Protein AF-C0XN03-F1 (afdb_monomer)

InterPro domains:
  IPR029017 Enolase-like, N-terminal [G3DSA:3.30.390.10] (1-58)
  IPR029017 Enolase-like, N-terminal [SSF54826] (1-56)

Secondary structure (DSSP,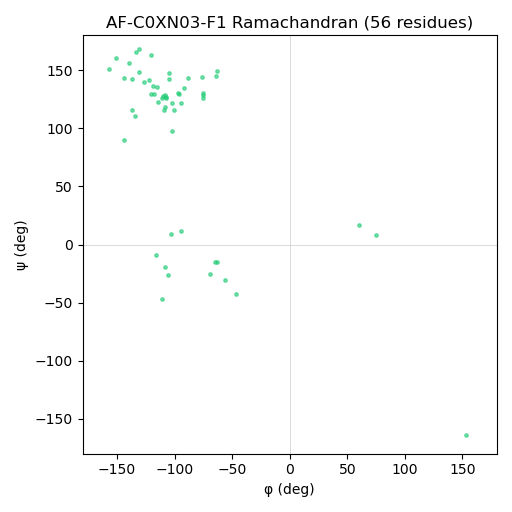 8-state):
--EEEEEEEEEEEEEEEEEEETTEEEEEEEEEEEEEEETTS-EEEEEE---HHHH---

Structure (mmCIF, N/CA/C/O backbone):
data_AF-C0XN03-F1
#
_entry.id   AF-C0XN03-F1
#
loop_
_atom_site.group_PDB
_atom_site.id
_atom_site.type_symbol
_atom_site.label_atom_id
_atom_site.label_alt_id
_atom_site.label_comp_id
_atom_site.label_asym_id
_atom_site.label_entity_id
_atom_site.label_seq_id
_atom_site.pdbx_PDB_ins_code
_atom_site.Cartn_x
_atom_site.Cartn_y
_atom_site.Cartn_z
_atom_site.occupancy
_atom_site.B_iso_or_equiv
_atom_site.auth_seq_id
_atom_site.auth_comp_id
_atom_site.auth_asym_id
_atom_site.auth_atom_id
_atom_site.pdbx_PDB_model_num
ATOM 1 N N . MET A 1 1 ? -15.990 -7.031 19.160 1.00 93.12 1 MET A N 1
ATOM 2 C CA . MET A 1 1 ? -14.906 -6.387 18.404 1.0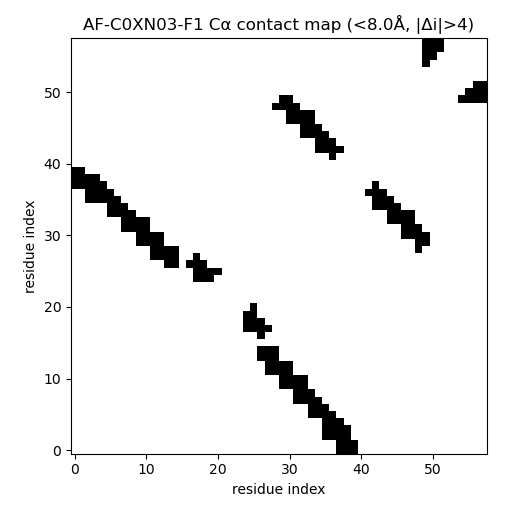0 93.12 1 MET A CA 1
ATOM 3 C C . MET A 1 1 ? -15.521 -5.961 17.100 1.00 93.12 1 MET A C 1
ATOM 5 O O . MET A 1 1 ? -15.897 -6.822 16.316 1.00 93.12 1 MET A O 1
ATOM 9 N N . GLU A 1 2 ? -15.640 -4.657 16.930 1.00 98.31 2 GLU A N 1
ATOM 10 C CA . GLU A 1 2 ? -16.260 -3.992 15.790 1.00 98.31 2 GLU A CA 1
ATOM 11 C C . GLU A 1 2 ? -15.325 -2.893 15.279 1.00 98.31 2 GLU A C 1
ATOM 13 O O . GLU A 1 2 ? -14.579 -2.288 16.055 1.00 98.31 2 GLU A O 1
ATOM 18 N N . ILE A 1 3 ? -15.359 -2.626 13.973 1.00 98.56 3 ILE A N 1
ATOM 19 C CA . ILE A 1 3 ? -14.617 -1.511 13.372 1.00 98.56 3 ILE A CA 1
ATOM 20 C C . ILE A 1 3 ? -15.345 -0.206 13.699 1.00 98.56 3 ILE A C 1
ATOM 22 O O . ILE A 1 3 ? -16.541 -0.080 13.448 1.00 98.56 3 ILE A O 1
ATOM 26 N N . THR A 1 4 ? -14.613 0.772 14.226 1.00 98.69 4 THR A N 1
ATOM 27 C CA . THR A 1 4 ? -15.143 2.098 14.577 1.00 98.69 4 THR A CA 1
ATOM 28 C C . THR A 1 4 ? -14.711 3.186 13.608 1.00 98.69 4 THR A C 1
ATOM 30 O O . THR A 1 4 ? -15.431 4.169 13.457 1.00 98.69 4 THR A O 1
ATOM 33 N N . ASP A 1 5 ? -13.565 3.021 12.942 1.00 98.69 5 ASP A N 1
ATOM 34 C CA . ASP A 1 5 ? -13.057 4.000 11.982 1.00 98.69 5 ASP A CA 1
ATOM 35 C C . ASP A 1 5 ? -12.093 3.367 10.969 1.00 98.69 5 ASP A C 1
ATOM 37 O O . ASP A 1 5 ? -11.390 2.400 11.284 1.00 98.69 5 ASP A O 1
ATOM 41 N N . ILE A 1 6 ? -12.044 3.935 9.762 1.00 98.56 6 ILE A N 1
ATOM 42 C CA . ILE A 1 6 ? -11.102 3.566 8.698 1.00 98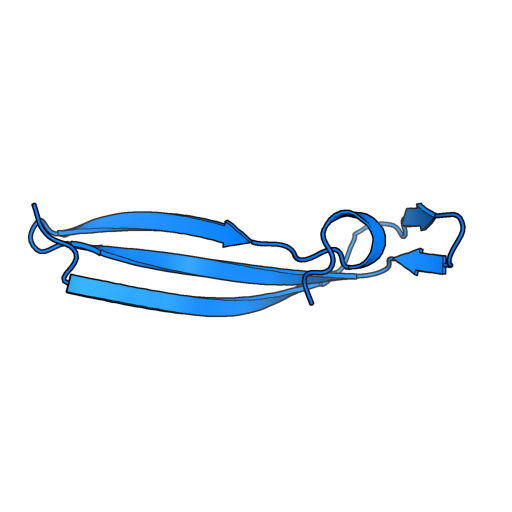.56 6 ILE A CA 1
ATOM 43 C C . ILE A 1 6 ? -10.583 4.848 8.055 1.00 98.56 6 ILE A C 1
ATOM 45 O O . ILE A 1 6 ? -11.328 5.574 7.399 1.00 98.56 6 ILE A O 1
ATOM 49 N N . ILE A 1 7 ? -9.280 5.090 8.180 1.00 98.50 7 ILE A N 1
ATOM 50 C CA . ILE A 1 7 ? -8.617 6.243 7.569 1.00 98.50 7 ILE A CA 1
ATOM 51 C C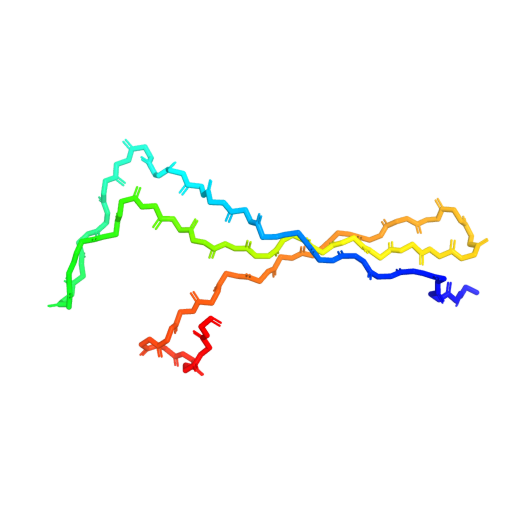 . ILE A 1 7 ? -7.577 5.747 6.571 1.00 98.50 7 ILE A C 1
ATOM 53 O O . ILE A 1 7 ? -6.737 4.916 6.912 1.00 98.50 7 ILE A O 1
ATOM 57 N N . ALA A 1 8 ? -7.612 6.285 5.351 1.00 98.19 8 ALA A N 1
ATOM 58 C CA . ALA A 1 8 ? -6.600 6.055 4.327 1.00 98.19 8 ALA A CA 1
ATOM 59 C C . ALA A 1 8 ? -5.785 7.331 4.085 1.00 98.19 8 ALA A C 1
ATOM 61 O O . ALA A 1 8 ? -6.336 8.402 3.824 1.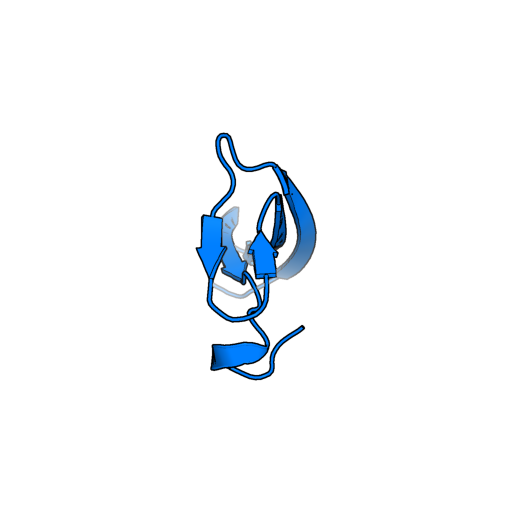00 98.19 8 ALA A O 1
ATOM 62 N N . HIS A 1 9 ? -4.463 7.209 4.143 1.00 97.81 9 HIS A N 1
ATOM 63 C CA . HIS A 1 9 ? -3.526 8.297 3.894 1.00 97.81 9 HIS A CA 1
ATOM 64 C C . HIS A 1 9 ? -2.702 8.008 2.648 1.00 97.81 9 HIS A C 1
ATOM 66 O O . HIS A 1 9 ? -1.987 7.009 2.595 1.00 97.81 9 HIS A O 1
ATOM 72 N N . LYS A 1 10 ? -2.757 8.912 1.666 1.00 97.69 10 LYS A N 1
ATOM 73 C CA . LYS A 1 10 ? -1.868 8.856 0.505 1.00 97.69 10 LYS A CA 1
ATOM 74 C C . LYS A 1 10 ? -0.470 9.318 0.900 1.00 97.69 10 LYS A C 1
ATOM 76 O O . LYS A 1 10 ? -0.296 10.411 1.438 1.00 97.69 10 LYS A O 1
ATOM 81 N N . VAL A 1 11 ? 0.519 8.479 0.621 1.00 97.75 11 VAL A N 1
ATOM 82 C CA . VAL A 1 11 ? 1.930 8.709 0.924 1.00 97.75 11 VAL A CA 1
ATOM 83 C C . VAL A 1 11 ? 2.738 8.536 -0.354 1.00 97.75 11 VAL A C 1
ATOM 85 O O . VAL A 1 11 ? 2.490 7.624 -1.137 1.00 97.75 11 VAL A O 1
ATOM 88 N N . LYS A 1 12 ? 3.727 9.409 -0.554 1.00 97.75 12 LYS A N 1
ATOM 89 C CA . LYS A 1 12 ? 4.718 9.289 -1.625 1.00 97.75 12 LYS A CA 1
ATOM 90 C C . LYS A 1 12 ? 6.060 8.903 -1.020 1.00 97.75 12 LYS A C 1
ATOM 92 O O . LYS A 1 12 ? 6.612 9.647 -0.208 1.00 97.75 12 LYS A O 1
ATOM 97 N N . VAL A 1 13 ? 6.580 7.746 -1.409 1.00 97.44 13 VAL A N 1
ATOM 98 C CA . VAL A 1 13 ? 7.840 7.197 -0.899 1.00 97.44 13 VAL A CA 1
ATOM 99 C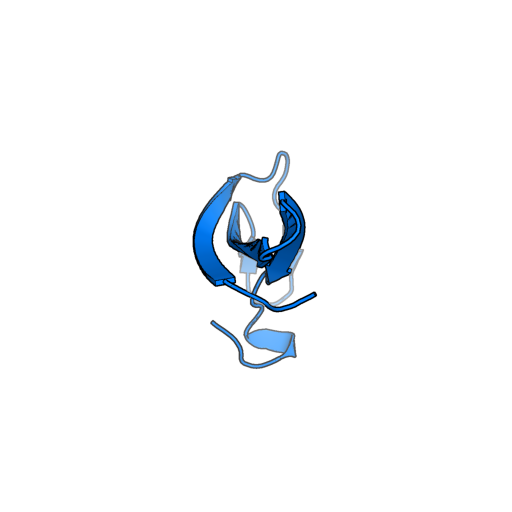 C . VAL A 1 13 ? 8.890 7.276 -1.993 1.00 97.44 13 VAL A C 1
ATOM 101 O O . VAL A 1 13 ? 8.778 6.635 -3.035 1.00 97.44 13 VAL A O 1
ATOM 104 N N . LYS A 1 14 ? 9.938 8.065 -1.753 1.00 98.12 14 LYS A N 1
ATOM 105 C CA . LYS A 1 14 ? 11.072 8.165 -2.673 1.00 98.12 14 LYS A CA 1
ATOM 106 C C . LYS A 1 14 ? 11.947 6.918 -2.566 1.00 98.12 14 LYS A C 1
ATOM 108 O O . LYS A 1 14 ? 12.367 6.552 -1.468 1.00 98.12 14 LYS A O 1
ATOM 113 N N . LEU A 1 15 ? 12.272 6.304 -3.701 1.00 97.88 15 LEU A N 1
ATOM 114 C CA . LEU A 1 15 ? 13.169 5.153 -3.734 1.00 97.88 15 LEU A CA 1
ATOM 115 C C . LEU A 1 15 ? 14.623 5.601 -3.553 1.00 97.88 15 LEU A C 1
ATOM 117 O O . LEU A 1 15 ? 15.045 6.649 -4.045 1.00 97.88 15 LEU A O 1
ATOM 121 N N . THR A 1 16 ? 15.421 4.788 -2.859 1.00 98.25 16 THR A N 1
ATOM 122 C CA . THR A 1 16 ? 16.860 5.054 -2.679 1.00 98.25 16 THR A CA 1
ATOM 123 C C . THR A 1 16 ? 17.643 4.891 -3.980 1.00 98.25 16 THR A C 1
ATOM 125 O O . THR A 1 16 ? 18.699 5.503 -4.145 1.00 98.25 16 THR A O 1
ATOM 128 N N . LYS A 1 17 ? 17.122 4.085 -4.911 1.00 98.00 17 LYS A N 1
ATOM 129 C CA . LYS A 1 17 ? 17.615 3.917 -6.279 1.00 98.00 17 LYS A CA 1
ATOM 130 C C . LYS A 1 17 ? 16.428 3.703 -7.227 1.00 98.00 17 LYS A C 1
ATOM 132 O O . LYS A 1 17 ? 15.488 3.017 -6.827 1.00 98.00 17 LYS A O 1
ATOM 137 N N . PRO A 1 18 ? 16.473 4.234 -8.460 1.00 97.88 18 PRO A N 1
ATOM 138 C CA . PRO A 1 18 ? 15.424 3.995 -9.444 1.00 97.88 18 PRO A CA 1
ATOM 139 C C . PRO A 1 18 ? 15.296 2.521 -9.851 1.00 97.88 18 PRO A C 1
AT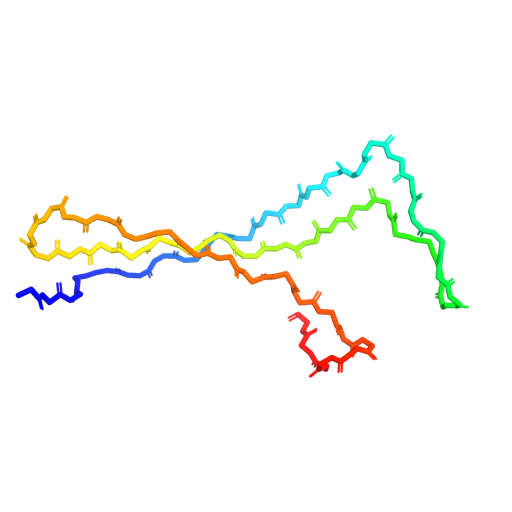OM 141 O O . PRO A 1 18 ? 16.295 1.798 -9.905 1.00 97.88 18 PRO A O 1
ATOM 144 N N . ILE A 1 19 ? 14.079 2.101 -10.202 1.00 97.50 19 ILE A N 1
ATOM 145 C CA . ILE A 1 19 ? 13.789 0.793 -10.807 1.00 97.50 19 ILE A CA 1
ATOM 146 C C . ILE A 1 19 ? 13.447 1.009 -12.282 1.00 97.50 19 ILE A C 1
ATOM 148 O O . ILE A 1 19 ? 12.548 1.782 -12.603 1.00 97.50 19 ILE A O 1
ATOM 152 N N . LYS A 1 20 ? 14.143 0.310 -13.184 1.00 97.38 20 LYS A N 1
ATOM 153 C CA . LYS A 1 20 ? 13.865 0.348 -14.627 1.00 97.38 20 LYS A CA 1
ATOM 154 C C . LYS A 1 20 ? 12.983 -0.824 -15.033 1.00 97.38 20 LYS A C 1
ATOM 156 O O . LYS A 1 20 ? 13.306 -1.973 -14.741 1.00 97.38 20 LYS A O 1
ATOM 161 N N . VAL A 1 21 ? 11.909 -0.519 -15.744 1.00 95.38 21 VAL A N 1
ATOM 162 C CA . VAL A 1 21 ? 10.963 -1.475 -16.328 1.00 95.38 21 VAL A CA 1
ATOM 163 C C . VAL A 1 21 ? 10.734 -1.119 -17.798 1.00 95.38 21 VAL A C 1
ATOM 165 O O . VAL A 1 21 ? 11.140 -0.054 -18.258 1.00 95.38 21 VAL A O 1
ATOM 168 N N . THR A 1 22 ? 10.095 -1.999 -18.568 1.00 96.56 22 THR A N 1
ATOM 169 C CA . THR A 1 22 ? 9.935 -1.826 -20.026 1.00 96.56 22 THR A CA 1
ATOM 170 C C . THR A 1 22 ? 9.252 -0.511 -20.420 1.00 96.56 22 THR A C 1
ATOM 172 O O . THR A 1 22 ? 9.541 0.039 -21.477 1.00 96.56 22 THR A O 1
ATOM 175 N N . PHE A 1 23 ? 8.361 0.006 -19.575 1.00 91.81 23 PHE A N 1
ATOM 176 C CA . PHE A 1 23 ? 7.563 1.208 -19.833 1.00 91.81 23 PHE A CA 1
ATOM 177 C C . PHE A 1 23 ? 8.057 2.460 -19.092 1.00 91.81 23 PHE A C 1
ATOM 179 O O . PHE A 1 23 ? 7.383 3.485 -19.127 1.00 91.81 23 PHE A O 1
ATOM 186 N N . GLY A 1 24 ? 9.225 2.418 -18.443 1.00 93.62 24 GLY A N 1
ATOM 187 C CA . GLY A 1 24 ? 9.804 3.612 -17.832 1.00 93.62 24 GLY A CA 1
ATOM 188 C C . GLY A 1 24 ? 10.716 3.348 -16.642 1.00 93.62 24 GLY A C 1
ATOM 189 O O . GLY A 1 24 ? 11.197 2.240 -16.403 1.00 93.62 24 GLY A O 1
ATOM 190 N N . GLU A 1 25 ? 10.960 4.413 -15.889 1.00 96.88 25 GLU A N 1
ATOM 191 C CA . GLU A 1 25 ? 11.762 4.399 -14.674 1.00 96.88 25 GLU A CA 1
ATOM 192 C C . GLU A 1 25 ? 10.910 4.874 -13.495 1.00 96.88 25 GLU A C 1
ATOM 194 O O . GLU A 1 25 ? 10.261 5.916 -13.561 1.00 96.88 25 GLU A O 1
ATOM 199 N N . ILE A 1 26 ? 10.915 4.095 -12.418 1.00 96.50 26 ILE A N 1
ATOM 200 C CA . ILE A 1 26 ? 10.182 4.372 -11.185 1.00 96.50 26 ILE A CA 1
ATOM 201 C C . ILE A 1 26 ? 11.186 4.939 -10.182 1.00 96.50 26 ILE A C 1
ATOM 203 O O . ILE A 1 26 ? 12.139 4.256 -9.801 1.00 96.50 26 ILE A O 1
ATOM 207 N N . ILE A 1 27 ? 10.995 6.195 -9.775 1.00 97.88 27 ILE A N 1
ATOM 208 C CA . ILE A 1 27 ? 11.872 6.908 -8.823 1.00 97.88 27 ILE A CA 1
ATOM 209 C C . ILE A 1 27 ? 11.219 7.112 -7.451 1.00 97.88 27 ILE A C 1
ATOM 211 O O . ILE A 1 27 ? 11.900 7.350 -6.451 1.00 97.88 27 ILE A O 1
ATOM 215 N N . ASP A 1 28 ? 9.898 7.012 -7.404 1.00 96.94 28 ASP A N 1
ATOM 216 C CA . ASP A 1 28 ? 9.073 7.063 -6.212 1.00 96.94 28 ASP A CA 1
ATOM 217 C C . ASP A 1 28 ? 7.806 6.238 -6.442 1.00 96.94 28 ASP A C 1
ATOM 219 O O . ASP A 1 28 ? 7.471 5.917 -7.583 1.00 96.94 28 ASP A O 1
ATOM 223 N N . VAL A 1 29 ? 7.150 5.860 -5.349 1.00 95.94 29 VAL A N 1
ATOM 224 C CA . VAL A 1 29 ? 5.867 5.157 -5.370 1.00 95.94 29 VAL A CA 1
ATOM 225 C C . VAL A 1 29 ? 4.837 5.956 -4.591 1.00 95.94 29 VAL A C 1
ATOM 227 O O . VAL A 1 29 ? 5.147 6.538 -3.547 1.00 95.94 29 VAL A O 1
ATOM 230 N N . GLU A 1 30 ? 3.610 5.977 -5.094 1.00 96.75 30 GLU A N 1
ATOM 231 C CA . GLU A 1 30 ? 2.452 6.442 -4.344 1.00 96.75 30 GLU A CA 1
ATOM 232 C C . GLU A 1 30 ? 1.747 5.223 -3.748 1.00 96.75 30 GLU A C 1
ATOM 234 O O . GLU A 1 30 ? 1.503 4.242 -4.442 1.00 96.75 30 GLU A O 1
ATOM 239 N N . THR A 1 31 ? 1.450 5.270 -2.454 1.00 97.69 31 THR A N 1
ATOM 240 C CA . THR A 1 31 ? 0.807 4.175 -1.719 1.00 97.69 31 THR A CA 1
ATOM 241 C C . THR A 1 31 ? -0.234 4.735 -0.756 1.00 97.69 31 THR A C 1
ATOM 243 O O . THR A 1 31 ? -0.168 5.904 -0.355 1.00 97.69 31 THR A O 1
ATOM 246 N N . LEU A 1 32 ? -1.214 3.918 -0.388 1.00 98.12 32 LEU A N 1
ATOM 247 C CA . LEU A 1 32 ? -2.187 4.217 0.654 1.00 98.12 32 LEU A CA 1
ATOM 248 C C . LEU A 1 32 ? -1.814 3.458 1.923 1.00 98.12 32 LEU A C 1
ATOM 250 O O . LEU A 1 32 ? -1.786 2.231 1.922 1.00 98.12 32 LEU A O 1
ATOM 254 N N . ILE A 1 33 ? -1.600 4.182 3.019 1.00 98.38 33 ILE A N 1
ATOM 255 C CA . ILE A 1 33 ? -1.507 3.597 4.358 1.00 98.38 33 ILE A CA 1
ATOM 256 C C . ILE A 1 33 ? -2.882 3.677 5.005 1.00 98.38 33 ILE A C 1
ATOM 258 O O . ILE A 1 33 ? -3.446 4.763 5.149 1.00 98.38 33 ILE A O 1
ATOM 262 N N . ILE A 1 34 ? -3.420 2.529 5.396 1.00 98.69 34 ILE A N 1
ATOM 263 C CA . ILE A 1 34 ? -4.758 2.404 5.965 1.00 98.69 34 ILE A CA 1
ATOM 264 C C . ILE A 1 34 ? -4.619 2.096 7.448 1.00 98.69 34 ILE A C 1
ATOM 266 O O . ILE A 1 34 ? -3.921 1.155 7.822 1.00 98.69 34 ILE A O 1
ATOM 270 N N . LYS A 1 35 ? -5.306 2.864 8.291 1.00 98.62 35 LYS A N 1
ATOM 271 C CA . LYS A 1 35 ? -5.483 2.566 9.711 1.00 98.62 35 LYS A CA 1
ATOM 272 C C . LYS A 1 35 ? -6.940 2.206 9.963 1.00 98.62 35 LYS A C 1
ATOM 274 O O . LYS A 1 35 ? -7.831 2.992 9.653 1.00 98.62 35 LYS A O 1
ATOM 279 N N . ILE A 1 36 ? -7.163 1.048 10.570 1.00 98.69 36 ILE A N 1
ATOM 280 C CA . ILE A 1 36 ? -8.468 0.601 11.058 1.00 98.69 36 ILE A CA 1
ATOM 281 C C . ILE A 1 36 ? -8.449 0.681 12.582 1.00 98.69 36 ILE A C 1
ATOM 283 O O . ILE A 1 36 ? -7.549 0.130 13.219 1.00 98.69 36 ILE A O 1
ATOM 287 N N . SER A 1 37 ? -9.432 1.361 13.165 1.00 98.69 37 SER A N 1
ATOM 288 C CA . SER A 1 37 ? -9.639 1.423 14.616 1.00 98.69 37 SER A CA 1
ATOM 289 C C . SER A 1 37 ? -10.822 0.544 15.013 1.00 98.69 37 SER A C 1
ATOM 291 O O . SER A 1 37 ? -11.770 0.394 14.241 1.00 98.69 37 SER A O 1
ATOM 293 N N . THR A 1 38 ? -10.764 -0.048 16.207 1.00 98.81 38 THR A N 1
ATOM 294 C CA . THR A 1 38 ? -11.849 -0.874 16.758 1.00 98.81 38 THR A CA 1
ATOM 295 C C . THR A 1 38 ? -12.368 -0.317 18.078 1.00 98.81 38 THR A C 1
ATOM 297 O O . THR A 1 38 ? -11.692 0.467 18.743 1.00 98.81 38 THR A O 1
ATOM 300 N N . ASP A 1 39 ? -13.552 -0.767 18.487 1.00 98.62 39 ASP A N 1
ATOM 301 C CA . ASP A 1 39 ? -14.155 -0.489 19.801 1.00 98.62 39 ASP A CA 1
ATOM 302 C C . ASP A 1 39 ? -13.346 -1.052 20.984 1.00 98.62 39 ASP A C 1
ATOM 304 O O . ASP A 1 39 ? -13.550 -0.661 22.130 1.00 98.62 39 ASP A O 1
ATOM 308 N N . THR A 1 40 ? -12.409 -1.961 20.705 1.00 98.50 40 THR A N 1
ATOM 309 C CA . THR A 1 40 ? -11.525 -2.592 21.694 1.00 98.50 40 THR A CA 1
ATOM 310 C C . THR A 1 40 ? -10.160 -1.912 21.853 1.00 98.50 40 THR A C 1
ATOM 312 O O . THR A 1 40 ? -9.270 -2.508 22.454 1.00 98.50 40 THR A O 1
ATOM 315 N N . GLU A 1 41 ? -9.958 -0.706 21.303 1.00 97.06 41 GLU A N 1
ATOM 316 C CA . GLU A 1 41 ? -8.664 0.020 21.312 1.00 97.06 41 GLU A CA 1
ATOM 317 C C . GLU A 1 41 ? -7.517 -0.740 20.601 1.00 97.06 41 GLU A C 1
ATOM 319 O O . GLU A 1 41 ? -6.336 -0.422 20.751 1.00 97.06 41 GLU A O 1
ATOM 324 N N . ILE A 1 42 ? -7.852 -1.749 19.790 1.00 98.25 42 ILE A N 1
ATOM 325 C CA . ILE A 1 42 ? -6.912 -2.446 18.907 1.00 98.25 42 ILE A CA 1
ATOM 326 C C . ILE A 1 42 ? -6.932 -1.761 17.540 1.00 98.25 42 ILE A C 1
ATOM 328 O O . ILE A 1 42 ? -8.002 -1.479 16.992 1.00 98.25 42 ILE A O 1
ATOM 332 N N . PHE A 1 43 ? -5.743 -1.532 16.980 1.00 98.25 43 PHE A N 1
ATOM 333 C CA . PHE A 1 43 ? -5.557 -0.895 15.679 1.00 98.25 43 PHE A CA 1
ATOM 334 C C . PHE A 1 43 ? -4.934 -1.865 14.675 1.00 98.25 43 PHE A C 1
ATOM 336 O O . PHE A 1 43 ? -3.955 -2.544 14.984 1.00 98.25 43 PHE A O 1
ATOM 343 N N . GLY A 1 44 ? -5.478 -1.889 13.461 1.00 98.50 44 GLY A N 1
ATOM 344 C CA . GLY A 1 44 ? -4.897 -2.575 12.310 1.00 98.50 44 GLY A CA 1
ATOM 345 C C . GLY A 1 44 ? -4.276 -1.573 11.344 1.00 98.50 44 GLY A C 1
ATOM 346 O O . GLY A 1 44 ? -4.839 -0.500 11.128 1.00 98.50 44 GLY A O 1
ATOM 347 N N . TYR A 1 45 ? -3.140 -1.930 10.750 1.00 98.56 45 TYR A N 1
ATOM 348 C CA . TYR A 1 45 ? -2.540 -1.174 9.653 1.00 98.56 45 TYR A CA 1
ATOM 349 C C . TYR A 1 45 ? -2.458 -2.045 8.404 1.00 98.56 45 TYR A C 1
ATOM 351 O O . TYR A 1 45 ? -2.083 -3.214 8.484 1.00 98.56 45 TYR A O 1
ATOM 359 N N . GLY A 1 46 ? -2.814 -1.464 7.263 1.00 98.50 46 GLY A N 1
ATOM 360 C CA . GLY A 1 46 ? -2.713 -2.076 5.943 1.00 98.50 46 GLY A CA 1
ATOM 361 C C . GLY A 1 46 ? -2.084 -1.116 4.940 1.00 98.50 46 GLY A C 1
ATOM 362 O O . GLY A 1 46 ? -1.980 0.085 5.196 1.00 98.50 46 GLY A O 1
ATOM 363 N N . GLU A 1 47 ? -1.675 -1.649 3.796 1.00 98.25 47 GLU A N 1
ATOM 364 C CA . GLU A 1 47 ? -1.074 -0.877 2.712 1.00 98.25 47 GLU A CA 1
ATOM 365 C C . GLU A 1 47 ? -1.642 -1.317 1.359 1.00 98.25 47 GLU A C 1
ATOM 367 O O . GLU A 1 47 ? -1.853 -2.511 1.135 1.00 98.25 47 GLU A O 1
ATOM 372 N N . ALA A 1 48 ? -1.850 -0.357 0.455 1.00 97.44 48 ALA A N 1
ATOM 373 C CA . ALA A 1 48 ? -2.129 -0.611 -0.954 1.00 97.44 48 ALA A CA 1
ATOM 374 C C . ALA A 1 48 ? -1.291 0.320 -1.845 1.00 97.44 48 ALA A C 1
ATOM 376 O O . ALA A 1 48 ? -1.533 1.527 -1.893 1.00 97.44 48 ALA A O 1
ATOM 377 N N . CYS A 1 49 ? -0.324 -0.252 -2.564 1.00 96.8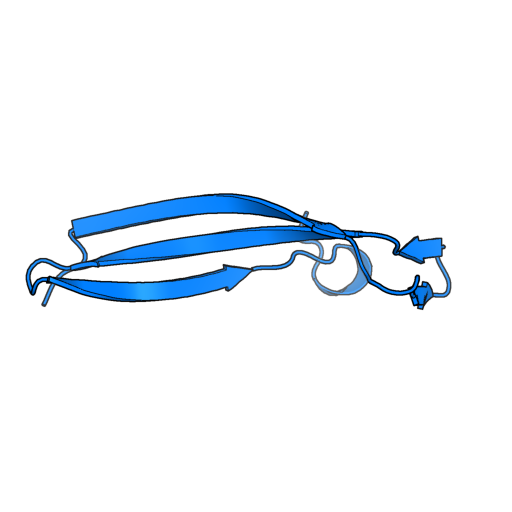8 49 CYS A N 1
ATOM 378 C CA . CYS A 1 49 ? 0.490 0.441 -3.562 1.00 96.88 49 CYS A CA 1
ATOM 379 C C . CYS A 1 49 ? -0.035 0.081 -4.964 1.00 96.88 49 CYS A C 1
ATOM 381 O O . CYS A 1 49 ? 0.300 -1.002 -5.456 1.00 96.88 49 CYS A O 1
ATOM 383 N N . PRO A 1 50 ? -0.878 0.922 -5.596 1.00 95.88 50 PRO A N 1
ATOM 384 C CA . PRO A 1 50 ? -1.468 0.607 -6.893 1.00 95.88 50 PRO A CA 1
ATOM 385 C C . PRO A 1 50 ? -0.402 0.494 -7.985 1.00 95.88 50 PRO A C 1
ATOM 387 O O . PRO A 1 50 ? 0.599 1.217 -7.990 1.00 95.88 50 PRO A O 1
ATOM 390 N N . PHE A 1 51 ? -0.626 -0.420 -8.929 1.00 93.88 51 PHE A N 1
ATOM 391 C CA . PHE A 1 51 ? 0.232 -0.564 -10.098 1.00 93.88 51 PHE A CA 1
ATOM 392 C C . PHE A 1 51 ? -0.584 -0.931 -11.338 1.00 93.88 51 PHE A C 1
ATOM 394 O O . PHE A 1 51 ? -0.778 -2.106 -11.669 1.00 93.88 51 PHE A O 1
ATOM 401 N N . GLU A 1 52 ? -1.024 0.111 -12.044 1.00 94.69 52 GLU A N 1
ATOM 402 C CA . GLU A 1 52 ? -1.876 0.037 -13.235 1.00 94.69 52 GLU A CA 1
ATOM 403 C C . GLU A 1 52 ? -1.422 -1.016 -14.267 1.00 94.69 52 GLU A C 1
ATOM 405 O O . GLU A 1 52 ? -2.270 -1.788 -14.715 1.00 94.69 52 GLU A O 1
ATOM 410 N N . PRO A 1 53 ? -0.118 -1.173 -14.594 1.00 93.31 53 PRO A N 1
ATOM 411 C CA . PRO A 1 53 ? 0.317 -2.169 -15.578 1.00 93.31 53 PRO A CA 1
ATOM 412 C C . PRO A 1 53 ? 0.078 -3.636 -15.183 1.00 93.31 53 PRO A C 1
ATOM 414 O O . PRO A 1 53 ? 0.210 -4.509 -16.039 1.00 93.31 53 PRO A O 1
ATOM 417 N N . VAL A 1 54 ? -0.212 -3.931 -13.910 1.00 95.31 54 VAL A N 1
ATOM 418 C CA . VAL A 1 54 ? -0.443 -5.300 -13.412 1.00 95.31 54 VAL A CA 1
ATOM 419 C C . VAL A 1 54 ? -1.899 -5.517 -13.014 1.00 95.31 54 VAL A C 1
ATOM 421 O O . VAL A 1 54 ? -2.472 -6.533 -13.404 1.00 95.31 54 VAL A O 1
ATOM 424 N N . THR A 1 55 ? -2.498 -4.594 -12.256 1.00 97.19 55 THR A N 1
ATOM 425 C CA . THR A 1 55 ? -3.855 -4.770 -11.701 1.00 97.19 55 THR A CA 1
ATOM 426 C C . THR A 1 55 ? -4.884 -3.770 -12.226 1.00 97.19 55 THR A C 1
ATOM 428 O O . THR A 1 55 ? -6.074 -3.953 -11.983 1.00 97.19 55 THR A O 1
ATOM 431 N N . GLY A 1 56 ? -4.466 -2.738 -12.965 1.00 96.69 56 GLY A N 1
ATOM 432 C CA . GLY A 1 56 ? -5.353 -1.667 -13.438 1.00 96.69 56 GLY A CA 1
ATOM 433 C C . GLY A 1 56 ? -5.778 -0.661 -12.360 1.00 96.69 56 GLY A C 1
ATOM 434 O O . GLY A 1 56 ? -6.641 0.171 -12.619 1.00 96.69 56 GLY A O 1
ATOM 435 N N . GLU A 1 57 ? -5.198 -0.732 -11.160 1.00 96.12 57 GLU A N 1
ATOM 436 C CA . GLU A 1 57 ? -5.459 0.197 -10.051 1.00 96.12 57 GLU A CA 1
ATOM 437 C C . GLU A 1 57 ? -4.523 1.420 -10.126 1.00 96.12 57 GLU A C 1
ATOM 439 O O . GLU A 1 57 ? -3.351 1.268 -10.486 1.00 96.12 57 GLU A O 1
ATOM 444 N N . SER A 1 58 ? -5.022 2.615 -9.765 1.00 86.25 58 SER A N 1
ATOM 445 C CA . SER A 1 58 ? -4.310 3.910 -9.845 1.00 86.25 58 SER A CA 1
ATOM 446 C C . SER A 1 58 ? -4.520 4.798 -8.621 1.00 86.25 58 SER A C 1
ATOM 448 O O . SER A 1 58 ? -5.698 4.910 -8.208 1.00 86.25 58 SER A O 1
#

Solvent-accessible surface area (backbone atoms only — not comparable to full-atom values): 3631 Å² total; per-residue (Å²): 133,50,81,72,46,78,48,74,42,84,44,77,48,75,50,97,61,71,48,80,54,99,91,47,72,43,52,56,48,61,31,34,45,32,42,37,36,29,78,74,82,52,73,49,79,50,77,51,66,58,46,46,96,81,74,68,37,126

pLDDT: mean 97.07, std 2.14, range [86.25, 98.81]

Mean predicted aligned error: 2.6 Å

Organism: Lentilactobacillus hilgardii (strain ATCC 8290 / DSM 20176 / CCUG 30140 / JCM 1155 / KCTC 3500 / NBRC 15886 / NCIMB 8040 / NRRL B-1843 / 9) (NCBI:txid1423757)

Nearest PDB structures (foldseek):
  1tkk-assembly1_A  TM=9.166E-01  e=2.405E-04  Bacillus subtilis
  3jzu-assembly10_C  TM=9.213E-01  e=4.732E-04  Enterococcus faecalis V583
  2zad-assembly1_A  TM=9.484E-01  e=1.547E-03  Thermotoga maritima MSB8
  3r0u-assembly1_A  TM=9.116E-01  e=1.043E-03  Francisella philomiragia subsp. philomiragia ATCC 25017
  3dfy-assembly1_A  TM=9.483E-01  e=2.171E-03  Thermotoga maritima MSB8

Foldseek 3Di:
DAWDDKDKDWDKAADPDWDDDPVGIDGIFIKIWMWTQDPVRDIDIDIGTDDCVPPNGD

Sequence (58 aa):
MEITDIIAHKVKVKLTKPIKVTFGEIIDVETLII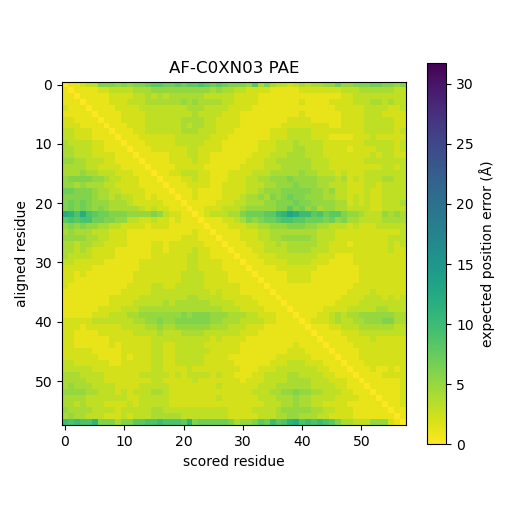KISTDTEIFGYGEACPFEPVTGES

Radius of gyration: 15.31 Å; Cα contacts (8 Å, |Δi|>4): 102; chains: 1; bounding box: 34×16×42 Å